Protein AF-A0A8X7QKG6-F1 (afdb_monomer_lite)

Structure (mmCIF, N/CA/C/O backbone):
data_AF-A0A8X7QKG6-F1
#
_entry.id   AF-A0A8X7QKG6-F1
#
loop_
_atom_site.group_PDB
_atom_site.id
_atom_site.type_symbol
_atom_site.label_atom_id
_atom_site.label_alt_id
_atom_site.label_comp_id
_atom_site.label_asym_id
_atom_site.label_entity_id
_atom_site.label_seq_id
_atom_site.pdbx_PDB_ins_code
_atom_site.Cartn_x
_atom_site.Cartn_y
_atom_site.Cartn_z
_atom_site.occupancy
_atom_site.B_iso_or_equiv
_atom_site.auth_seq_id
_atom_site.auth_comp_id
_atom_site.auth_asym_id
_atom_site.auth_atom_id
_atom_site.pdbx_PDB_model_num
ATOM 1 N N . MET A 1 1 ? -12.277 -12.428 12.536 1.00 79.75 1 MET A N 1
ATOM 2 C CA . MET A 1 1 ? -12.328 -12.791 11.101 1.00 79.75 1 MET A CA 1
ATOM 3 C C . MET A 1 1 ? -12.794 -11.642 10.202 1.00 79.75 1 MET A C 1
ATOM 5 O O . MET A 1 1 ? -11.945 -11.094 9.528 1.00 79.75 1 MET A O 1
ATOM 9 N N . ILE A 1 2 ? -14.070 -11.213 10.169 1.00 83.06 2 ILE A N 1
ATOM 10 C CA . ILE A 1 2 ? -14.481 -10.109 9.255 1.00 83.06 2 ILE A CA 1
ATOM 11 C C . ILE A 1 2 ? -13.826 -8.772 9.630 1.00 83.06 2 ILE A C 1
ATOM 13 O O . ILE A 1 2 ? -13.328 -8.077 8.755 1.00 83.06 2 ILE A O 1
ATOM 17 N N . GLU A 1 3 ? -13.804 -8.426 10.916 1.00 82.44 3 GLU A N 1
ATOM 18 C CA . GLU A 1 3 ? -13.184 -7.183 11.405 1.00 82.44 3 GLU A CA 1
ATOM 19 C C . GLU A 1 3 ? -11.696 -7.103 11.066 1.00 82.44 3 GLU A C 1
ATOM 21 O O . GLU A 1 3 ? -11.217 -6.063 10.641 1.00 82.44 3 GLU A O 1
ATOM 26 N N . GLU A 1 4 ? -10.998 -8.228 11.175 1.00 80.56 4 GLU A N 1
ATOM 27 C CA . GLU A 1 4 ? -9.586 -8.376 10.823 1.00 80.56 4 GLU A CA 1
ATOM 28 C C . GLU A 1 4 ? -9.344 -8.253 9.311 1.00 80.56 4 GLU A C 1
ATOM 30 O O . GLU A 1 4 ? -8.388 -7.626 8.878 1.00 80.56 4 GLU A O 1
ATOM 35 N N . ILE A 1 5 ? -10.242 -8.781 8.474 1.00 82.25 5 ILE A N 1
ATOM 36 C CA . ILE A 1 5 ? -10.152 -8.579 7.020 1.00 82.25 5 ILE A CA 1
ATOM 37 C C . ILE A 1 5 ? -10.376 -7.102 6.680 1.00 82.25 5 ILE A C 1
ATOM 39 O O . ILE A 1 5 ? -9.612 -6.513 5.920 1.00 82.25 5 ILE A O 1
ATOM 43 N N . LEU A 1 6 ? -11.417 -6.490 7.249 1.00 82.44 6 LEU A N 1
ATOM 44 C CA . LEU A 1 6 ? -11.767 -5.100 6.969 1.00 82.44 6 LEU A CA 1
ATOM 45 C C . LEU A 1 6 ? -10.752 -4.113 7.551 1.00 82.44 6 LEU A C 1
ATOM 47 O O . LEU A 1 6 ? -10.559 -3.049 6.968 1.00 82.44 6 LEU A O 1
ATOM 51 N N . SER A 1 7 ? -10.058 -4.454 8.639 1.00 78.50 7 SER A N 1
ATOM 52 C CA . SER A 1 7 ? -9.012 -3.593 9.195 1.00 78.50 7 SER A CA 1
ATOM 53 C C . SER A 1 7 ? -7.808 -3.448 8.258 1.00 78.50 7 SER A C 1
ATOM 55 O O . SER A 1 7 ? -7.078 -2.463 8.326 1.00 78.50 7 SER A O 1
ATOM 57 N N . HIS A 1 8 ? -7.619 -4.387 7.331 1.00 74.19 8 HIS A N 1
ATOM 58 C CA . HIS A 1 8 ? -6.544 -4.343 6.347 1.00 74.19 8 HIS A CA 1
ATOM 59 C C . HIS A 1 8 ? -6.874 -3.550 5.078 1.00 74.19 8 HIS A C 1
ATOM 61 O O . HIS A 1 8 ? -5.952 -3.273 4.306 1.00 74.19 8 HIS A O 1
ATOM 67 N N . VAL A 1 9 ? -8.140 -3.179 4.875 1.00 76.19 9 VAL A N 1
ATOM 68 C CA . VAL A 1 9 ? -8.627 -2.493 3.672 1.00 76.19 9 VAL A CA 1
ATOM 69 C C . VAL A 1 9 ? -8.465 -0.971 3.825 1.00 76.19 9 VAL A C 1
ATOM 71 O O . VAL A 1 9 ? -8.767 -0.432 4.894 1.00 76.19 9 VAL A O 1
ATOM 74 N N . PRO A 1 10 ? -8.025 -0.241 2.779 1.00 73.75 10 PRO A N 1
ATOM 75 C CA . PRO A 1 10 ? -7.912 1.215 2.829 1.00 73.75 10 PRO A CA 1
ATOM 76 C C . PRO A 1 10 ? -9.234 1.909 3.208 1.00 73.75 10 PRO A C 1
ATOM 78 O O . PRO A 1 10 ? -10.295 1.506 2.714 1.00 73.75 10 PRO A O 1
ATOM 81 N N . PRO A 1 11 ? -9.199 3.008 3.994 1.00 75.94 11 PRO A N 1
ATOM 82 C CA . PRO A 1 11 ? -10.408 3.714 4.431 1.00 75.94 11 PRO A CA 1
ATOM 83 C C . PRO A 1 11 ? -11.350 4.104 3.284 1.00 75.94 11 PRO A C 1
ATOM 85 O O . PRO A 1 11 ? -12.569 4.025 3.422 1.00 75.94 11 PRO A O 1
ATOM 88 N N . ILE A 1 12 ? -10.798 4.486 2.128 1.00 75.50 12 ILE A N 1
ATOM 89 C CA . ILE A 1 12 ? -11.591 4.930 0.975 1.00 75.50 12 ILE A CA 1
ATOM 90 C C . ILE A 1 12 ? -12.434 3.800 0.368 1.00 75.50 12 ILE A C 1
ATOM 92 O O . ILE A 1 12 ? -13.576 4.020 -0.040 1.00 75.50 12 ILE A O 1
ATOM 96 N N . SER A 1 13 ? -11.907 2.575 0.372 1.00 77.88 13 SER A N 1
ATOM 97 C CA . SER A 1 13 ? -12.623 1.377 -0.066 1.00 77.88 13 SER A CA 1
ATOM 98 C C . SER A 1 13 ? -13.673 0.966 0.967 1.00 77.88 13 SER A C 1
ATOM 100 O O . SER A 1 13 ? -14.798 0.621 0.597 1.00 77.88 13 SER A O 1
ATOM 102 N N . LEU A 1 14 ? -13.357 1.099 2.261 1.00 82.75 14 LEU A N 1
ATOM 103 C CA . LEU A 1 14 ? -14.287 0.807 3.355 1.00 82.75 14 LEU A CA 1
ATOM 104 C C . LEU A 1 14 ? -15.566 1.652 3.292 1.00 82.75 14 LEU A C 1
ATOM 106 O O . LEU A 1 14 ? -16.645 1.146 3.590 1.00 82.75 14 LEU A O 1
ATOM 110 N N . VAL A 1 15 ? -15.504 2.907 2.834 1.00 83.12 15 VAL A N 1
ATOM 111 C CA . VAL A 1 15 ? -16.712 3.738 2.662 1.00 83.12 15 VAL A CA 1
ATOM 112 C C . VAL A 1 15 ? -17.725 3.075 1.722 1.00 83.12 15 VAL A C 1
ATOM 114 O O . VAL A 1 15 ? -18.923 3.079 2.008 1.00 83.12 15 VAL A O 1
ATOM 117 N N . ARG A 1 16 ? -17.261 2.449 0.633 1.00 85.88 16 ARG A N 1
ATOM 118 C CA . ARG A 1 16 ? -18.132 1.774 -0.347 1.00 85.88 16 ARG A CA 1
ATOM 119 C C . ARG A 1 16 ? -18.784 0.522 0.243 1.00 85.88 16 ARG A C 1
ATOM 121 O O . ARG A 1 16 ? -19.937 0.217 -0.061 1.00 85.88 16 ARG A O 1
ATOM 128 N N . PHE A 1 17 ? -18.085 -0.161 1.148 1.00 88.62 17 PHE A N 1
ATOM 129 C CA . PHE A 1 17 ? -18.534 -1.402 1.786 1.00 88.62 17 PHE A CA 1
ATOM 130 C C . PHE A 1 17 ? -19.735 -1.230 2.722 1.00 88.62 17 PHE A C 1
ATOM 132 O O . PHE A 1 17 ? -20.442 -2.202 2.994 1.00 88.62 17 PHE A O 1
ATOM 139 N N . ARG A 1 18 ? -20.054 0.007 3.123 1.00 88.62 18 ARG A N 1
ATOM 140 C CA . ARG A 1 18 ? -21.292 0.336 3.853 1.00 88.62 18 ARG A CA 1
ATOM 141 C C . ARG A 1 18 ?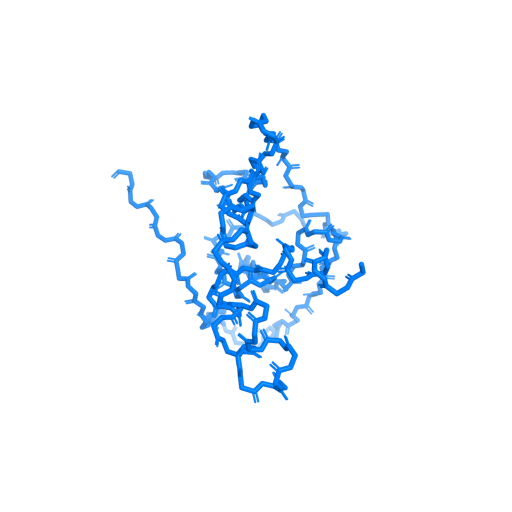 -22.560 -0.075 3.102 1.00 88.62 18 ARG A C 1
ATOM 143 O O . ARG A 1 18 ? -23.584 -0.324 3.728 1.00 88.62 18 ARG A O 1
ATOM 150 N N . THR A 1 19 ? -22.488 -0.176 1.776 1.00 91.50 19 THR A N 1
ATOM 151 C CA . THR A 1 19 ? -23.629 -0.533 0.919 1.00 91.50 19 THR A CA 1
ATOM 152 C C . THR A 1 19 ? -23.785 -2.039 0.685 1.00 91.50 19 THR A C 1
ATOM 154 O O . THR A 1 19 ? -24.822 -2.465 0.191 1.00 91.50 19 THR A O 1
ATOM 157 N N . VAL A 1 20 ? -22.797 -2.861 1.068 1.00 91.12 20 VAL A N 1
ATOM 158 C CA . VAL A 1 20 ? -22.777 -4.303 0.758 1.00 91.12 20 VAL A CA 1
ATOM 159 C C . VAL A 1 20 ? -23.748 -5.089 1.638 1.00 91.12 20 VAL A C 1
ATOM 161 O O . VAL A 1 20 ? -24.528 -5.896 1.139 1.00 91.12 20 VAL A O 1
ATOM 164 N N . CYS A 1 21 ? -23.716 -4.881 2.960 1.00 91.50 21 CYS A N 1
ATOM 165 C CA . CYS A 1 21 ? -24.678 -5.502 3.872 1.00 91.50 21 CYS A CA 1
ATOM 166 C C . CYS A 1 21 ? -24.838 -4.726 5.188 1.00 91.50 21 CYS A C 1
ATOM 168 O O . CYS A 1 21 ? -23.954 -3.977 5.610 1.00 91.50 21 CYS A O 1
ATOM 170 N N . LYS A 1 22 ? -25.956 -4.970 5.892 1.00 92.75 22 LYS A N 1
ATOM 171 C CA . LYS A 1 22 ? -26.273 -4.321 7.180 1.00 92.75 22 LYS A CA 1
ATOM 172 C C . LYS A 1 22 ? -25.184 -4.540 8.231 1.00 92.75 22 LYS A C 1
ATOM 174 O O . LYS A 1 22 ? -24.828 -3.607 8.943 1.00 92.75 22 LYS A O 1
ATOM 179 N N . ARG A 1 23 ? -24.631 -5.758 8.300 1.00 91.00 23 ARG A N 1
ATOM 180 C CA . ARG A 1 23 ? -23.578 -6.113 9.262 1.00 91.00 23 ARG A CA 1
ATOM 181 C C . ARG A 1 23 ? -22.317 -5.272 9.055 1.00 91.00 23 ARG A C 1
ATOM 183 O O . ARG A 1 23 ? -21.756 -4.782 10.026 1.00 91.00 23 ARG A O 1
ATOM 190 N N . TRP A 1 24 ? -21.898 -5.081 7.804 1.00 91.81 24 TRP A N 1
ATOM 191 C CA . TRP A 1 24 ? -20.742 -4.245 7.476 1.00 91.81 24 TRP A CA 1
ATOM 192 C C . TRP A 1 24 ? -21.027 -2.773 7.752 1.00 91.81 24 TRP A C 1
ATOM 194 O O . TRP A 1 24 ? -20.188 -2.100 8.333 1.00 91.81 24 TRP A O 1
ATOM 204 N N . ASN A 1 25 ? -22.225 -2.278 7.429 1.00 91.75 25 ASN A N 1
ATOM 205 C CA . ASN A 1 25 ? -22.588 -0.897 7.738 1.00 91.75 25 ASN A CA 1
ATOM 206 C C . ASN A 1 25 ? -22.531 -0.595 9.246 1.00 91.75 25 ASN A C 1
ATOM 208 O O . ASN A 1 25 ? -22.004 0.439 9.636 1.00 91.75 25 ASN A O 1
ATOM 212 N N . VAL A 1 26 ? -23.036 -1.493 10.100 1.00 93.56 26 VAL A N 1
ATOM 213 C CA . VAL A 1 26 ? -22.956 -1.319 11.563 1.00 93.56 26 VAL A CA 1
ATOM 214 C C . VAL A 1 26 ? -21.499 -1.266 12.021 1.00 93.56 26 VAL A C 1
ATOM 216 O O . VAL A 1 26 ? -21.116 -0.326 12.708 1.00 93.56 26 VAL A O 1
ATOM 219 N N . LEU A 1 27 ? -20.675 -2.216 11.577 1.00 91.00 27 LEU A N 1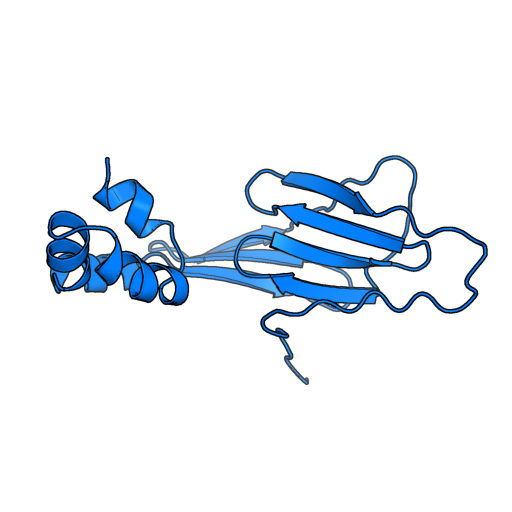
ATOM 220 C CA . LEU A 1 27 ? -19.261 -2.273 11.945 1.00 91.00 27 LEU A CA 1
ATOM 221 C C . LEU A 1 27 ? -18.475 -1.032 11.485 1.00 91.00 27 LEU A C 1
ATOM 223 O O . LEU A 1 27 ? -17.691 -0.473 12.240 1.00 91.00 27 LEU A O 1
ATOM 227 N N . LEU A 1 28 ? -18.716 -0.554 10.264 1.00 88.94 28 LEU A N 1
ATOM 228 C CA . LEU A 1 28 ? -18.036 0.616 9.689 1.00 88.94 28 LEU A CA 1
ATOM 229 C C . LEU A 1 28 ? -18.517 1.963 10.257 1.00 88.94 28 LEU A C 1
ATOM 231 O O . LEU A 1 28 ? -17.986 3.015 9.880 1.00 88.94 28 LEU A O 1
ATOM 235 N N . ASN A 1 29 ? -19.530 1.934 11.124 1.00 88.81 29 ASN A N 1
ATOM 236 C CA . ASN A 1 29 ? -19.986 3.067 11.925 1.00 88.81 29 ASN A CA 1
ATOM 237 C C . ASN A 1 29 ? -19.583 2.930 13.406 1.00 88.81 29 ASN A C 1
ATOM 239 O O . ASN A 1 29 ? -19.814 3.857 14.184 1.00 88.81 29 ASN A O 1
ATOM 243 N N . ASP A 1 30 ? -18.960 1.815 13.800 1.00 90.06 30 ASP A N 1
ATOM 244 C CA . ASP A 1 30 ? -18.451 1.619 15.151 1.00 90.06 30 ASP A CA 1
ATOM 245 C C . ASP A 1 30 ? -17.190 2.470 15.386 1.00 90.06 30 ASP A C 1
ATOM 247 O O . ASP A 1 30 ? -16.201 2.402 14.650 1.00 90.06 30 ASP A O 1
ATOM 251 N N . LYS A 1 31 ? -17.223 3.307 16.429 1.00 86.56 31 LYS A N 1
ATOM 252 C CA . LYS A 1 31 ? -16.122 4.231 16.747 1.00 86.56 31 LYS A CA 1
ATOM 253 C C . LYS A 1 31 ? -14.859 3.501 17.198 1.00 86.56 31 LYS A C 1
ATOM 255 O O . LYS A 1 31 ? -13.762 3.992 16.939 1.00 86.56 31 LYS A O 1
ATOM 260 N N . THR A 1 32 ? -15.005 2.362 17.867 1.00 85.81 32 THR A N 1
ATOM 261 C CA . THR A 1 32 ? -13.888 1.542 18.348 1.00 85.81 32 THR A CA 1
ATOM 262 C C . THR A 1 32 ? -13.166 0.925 17.161 1.00 85.81 32 THR A C 1
ATOM 264 O O . THR A 1 32 ? -11.949 1.052 17.057 1.00 85.81 32 THR A O 1
ATOM 267 N N . PHE A 1 33 ? -13.919 0.364 16.209 1.00 85.00 33 PHE A N 1
ATOM 268 C CA . PHE A 1 33 ? -13.375 -0.161 14.960 1.00 85.00 33 PHE A CA 1
ATOM 269 C C . PHE A 1 33 ? -12.624 0.920 14.173 1.00 85.00 33 PHE A C 1
ATOM 271 O O . PHE A 1 33 ? -11.474 0.718 13.792 1.00 85.00 33 PHE A O 1
ATOM 278 N N . LEU A 1 34 ? -13.229 2.098 13.984 1.00 81.25 34 LEU A N 1
ATOM 279 C CA . LEU A 1 34 ? -12.592 3.203 13.258 1.00 81.25 34 LEU A CA 1
ATOM 280 C C . LEU A 1 34 ? -11.345 3.747 13.967 1.00 81.25 34 LEU A C 1
ATOM 282 O O . LEU A 1 34 ? -10.377 4.114 13.305 1.00 81.25 34 LEU A O 1
ATOM 286 N N . ASN A 1 35 ? -11.350 3.818 15.300 1.00 79.25 35 ASN A N 1
ATOM 287 C CA . ASN A 1 35 ? -10.171 4.237 16.054 1.00 79.25 35 ASN A CA 1
ATOM 288 C C . ASN A 1 35 ? -9.051 3.201 15.960 1.00 79.25 35 ASN A C 1
ATOM 290 O O . ASN A 1 35 ? -7.915 3.594 15.735 1.00 79.25 35 ASN A O 1
ATOM 294 N N . ASN A 1 36 ? -9.367 1.908 16.032 1.00 75.50 36 ASN A N 1
ATOM 295 C CA . ASN A 1 36 ? -8.392 0.836 15.836 1.00 75.50 36 ASN A CA 1
ATOM 296 C C . ASN A 1 36 ? -7.823 0.838 14.410 1.00 75.50 36 ASN A C 1
ATOM 298 O O . ASN A 1 36 ? -6.621 0.685 14.227 1.00 75.50 36 ASN A O 1
ATOM 302 N N . HIS A 1 37 ? -8.658 1.113 13.404 1.00 74.25 37 HIS A N 1
ATOM 303 C CA . HIS A 1 37 ? -8.238 1.226 12.004 1.00 74.25 37 HIS A CA 1
ATOM 304 C C . HIS A 1 37 ? -7.232 2.360 11.763 1.00 74.25 37 HIS A C 1
ATOM 306 O O . HIS A 1 37 ? -6.299 2.199 10.980 1.00 74.25 37 HIS A O 1
ATOM 312 N N . LYS A 1 38 ? -7.348 3.479 12.496 1.00 64.94 38 LYS A N 1
ATOM 313 C CA . LYS A 1 38 ? -6.365 4.580 12.457 1.00 64.94 38 LYS A CA 1
ATOM 314 C C . LYS A 1 38 ? -4.985 4.188 12.990 1.00 64.94 38 LYS A C 1
ATOM 316 O O . LYS A 1 38 ? -4.028 4.915 12.756 1.00 64.94 38 LYS A O 1
ATOM 321 N N . PHE A 1 39 ? -4.849 3.090 13.724 1.00 61.66 39 PHE A N 1
ATOM 322 C CA . PHE A 1 39 ? -3.536 2.652 14.196 1.00 61.66 39 PHE A CA 1
ATOM 323 C C . PHE A 1 39 ? -2.814 1.756 13.195 1.00 61.66 39 PHE A C 1
ATOM 325 O O . PHE A 1 39 ? -1.642 1.482 13.413 1.00 61.66 39 PHE A O 1
ATOM 332 N N . THR A 1 40 ? -3.471 1.351 12.101 1.00 64.75 40 THR A N 1
ATOM 333 C CA . THR A 1 40 ? -2.927 0.419 11.108 1.00 64.75 40 THR A CA 1
ATOM 334 C C . THR A 1 40 ? -2.887 1.069 9.725 1.00 64.75 40 THR A C 1
ATOM 336 O O . THR A 1 40 ? -3.646 0.726 8.818 1.00 64.75 40 THR A O 1
ATOM 339 N N . PHE A 1 41 ? -1.991 2.039 9.538 1.00 70.94 41 PHE A N 1
ATOM 340 C CA . PHE A 1 41 ? -1.804 2.683 8.235 1.00 70.94 41 PHE A CA 1
ATOM 341 C C . PHE A 1 41 ? -0.734 1.970 7.416 1.00 70.94 41 PHE A C 1
ATOM 343 O O . PHE A 1 41 ? 0.364 1.712 7.905 1.00 70.94 41 PHE A O 1
ATOM 350 N N . ARG A 1 42 ? -1.040 1.694 6.146 1.00 78.00 42 ARG A N 1
ATOM 351 C CA . ARG A 1 42 ? -0.086 1.195 5.152 1.00 78.00 42 ARG A CA 1
ATOM 352 C C . ARG A 1 42 ? -0.113 2.083 3.920 1.00 78.00 42 ARG A C 1
ATOM 354 O O . ARG A 1 42 ? -1.189 2.371 3.407 1.00 78.00 42 ARG A O 1
ATOM 361 N N . PHE A 1 43 ? 1.055 2.501 3.452 1.00 78.06 43 PHE A N 1
ATOM 362 C CA . PHE A 1 43 ? 1.195 3.305 2.241 1.00 78.06 43 PHE A CA 1
ATOM 363 C C . PHE A 1 43 ? 2.509 3.000 1.522 1.00 78.06 43 PHE A C 1
ATOM 365 O O . PHE A 1 43 ? 3.408 2.356 2.070 1.00 78.06 43 PHE A O 1
ATOM 372 N N . ILE A 1 44 ? 2.598 3.453 0.274 1.00 81.25 44 ILE A N 1
ATOM 373 C CA . ILE A 1 44 ? 3.781 3.303 -0.568 1.00 81.25 44 ILE A CA 1
ATOM 374 C C . ILE A 1 44 ? 4.510 4.642 -0.634 1.00 81.25 44 ILE A C 1
ATOM 376 O O . ILE A 1 44 ? 3.896 5.679 -0.875 1.00 81.25 44 ILE A O 1
ATOM 380 N N . LEU A 1 45 ? 5.822 4.612 -0.418 1.00 82.50 45 LEU A N 1
ATOM 381 C CA . LEU A 1 45 ? 6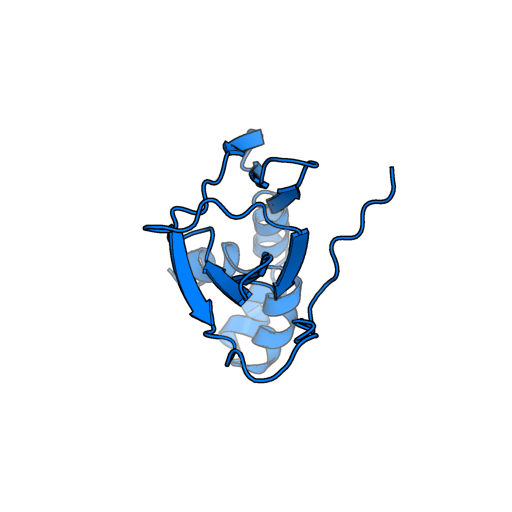.711 5.756 -0.561 1.00 82.50 45 LEU A CA 1
ATOM 382 C C . LEU A 1 45 ? 7.721 5.472 -1.668 1.00 82.50 45 LEU A C 1
ATOM 384 O O . LEU A 1 45 ? 8.371 4.430 -1.681 1.00 82.50 45 LEU A O 1
ATOM 388 N N . THR A 1 46 ? 7.865 6.408 -2.595 1.00 77.19 46 THR A N 1
ATOM 389 C CA . THR A 1 46 ? 8.766 6.282 -3.742 1.00 77.19 46 THR A CA 1
ATOM 390 C C . THR A 1 46 ? 9.851 7.338 -3.697 1.00 77.19 46 THR A C 1
ATOM 392 O O . THR A 1 46 ? 9.573 8.513 -3.469 1.00 77.19 46 THR A O 1
ATOM 395 N N . THR A 1 47 ? 11.083 6.938 -3.981 1.00 78.00 47 THR A N 1
ATOM 396 C CA . THR A 1 47 ? 12.190 7.846 -4.290 1.00 78.00 47 THR A CA 1
ATOM 397 C C . THR A 1 47 ? 12.500 7.779 -5.786 1.00 78.00 47 THR A C 1
ATOM 399 O O . THR A 1 47 ? 11.845 7.056 -6.534 1.00 78.00 47 THR A O 1
ATOM 402 N N . LYS A 1 48 ? 13.533 8.501 -6.241 1.00 72.88 48 LYS A N 1
ATOM 403 C CA . LYS A 1 48 ? 13.980 8.447 -7.645 1.00 72.88 48 LYS A CA 1
ATOM 404 C C . LYS A 1 48 ? 14.368 7.038 -8.116 1.00 72.88 48 LYS A C 1
ATOM 406 O O . LYS A 1 48 ? 14.379 6.797 -9.316 1.00 72.88 48 LYS A O 1
ATOM 411 N N . SER A 1 49 ? 14.729 6.137 -7.201 1.00 73.38 49 SER A N 1
ATOM 412 C CA . SER A 1 49 ? 15.275 4.817 -7.544 1.00 73.38 49 SER A CA 1
ATOM 413 C C . SER A 1 49 ? 14.663 3.649 -6.777 1.00 73.38 49 SER A C 1
ATOM 415 O O . SER A 1 49 ? 14.889 2.506 -7.165 1.00 73.38 49 SER A O 1
ATOM 417 N N . LYS A 1 50 ? 13.918 3.899 -5.695 1.00 79.75 50 LYS A N 1
ATOM 418 C CA . LYS A 1 50 ? 13.443 2.849 -4.789 1.00 79.75 50 LYS A CA 1
ATOM 419 C C . LYS A 1 50 ? 11.986 3.041 -4.409 1.00 79.75 50 LYS A C 1
ATOM 421 O O . LYS A 1 50 ? 11.487 4.162 -4.333 1.00 79.75 50 LYS A O 1
ATOM 426 N N . ILE A 1 51 ? 11.325 1.924 -4.134 1.00 82.69 51 ILE A N 1
ATOM 427 C CA . ILE A 1 51 ? 9.947 1.876 -3.657 1.00 82.69 51 ILE A CA 1
ATOM 428 C C . ILE A 1 51 ? 9.965 1.241 -2.272 1.00 82.69 51 ILE A C 1
ATOM 430 O O . ILE A 1 51 ? 10.652 0.250 -2.045 1.00 82.69 51 ILE A O 1
ATOM 434 N N . TYR A 1 52 ? 9.208 1.810 -1.346 1.00 84.69 52 TYR A N 1
ATOM 435 C CA . TYR A 1 52 ? 9.108 1.351 0.027 1.00 84.69 52 TYR A CA 1
ATOM 436 C C . TYR A 1 52 ? 7.645 1.156 0.407 1.00 84.69 52 TYR A C 1
ATOM 438 O O . TYR A 1 52 ? 6.809 2.008 0.120 1.00 84.69 52 TYR A O 1
ATOM 446 N N . SER A 1 53 ? 7.337 0.065 1.103 1.00 84.88 53 SER A N 1
ATOM 447 C CA . SER A 1 53 ? 6.111 -0.024 1.893 1.00 84.88 53 SER A CA 1
ATOM 448 C C . SER A 1 53 ? 6.386 0.513 3.287 1.00 84.88 53 SER A C 1
ATOM 450 O O . SER A 1 53 ? 7.335 0.069 3.942 1.00 84.88 53 SER A O 1
ATOM 452 N N . VAL A 1 54 ? 5.528 1.406 3.758 1.00 84.69 54 VAL A N 1
ATOM 453 C CA . VAL A 1 54 ? 5.532 1.888 5.136 1.00 84.69 54 VAL A CA 1
ATOM 454 C C . VAL A 1 54 ? 4.277 1.369 5.817 1.00 84.69 54 VAL A C 1
ATOM 456 O O . VAL A 1 54 ? 3.176 1.538 5.294 1.00 84.69 54 VAL A O 1
ATOM 459 N N . SER A 1 55 ? 4.439 0.730 6.972 1.00 82.19 55 SER A N 1
ATOM 460 C CA . SER A 1 55 ? 3.339 0.331 7.844 1.00 82.19 55 SER A CA 1
ATOM 461 C C . SER A 1 55 ? 3.518 0.930 9.231 1.00 82.19 55 SER A C 1
ATOM 463 O O . SER A 1 55 ? 4.622 0.912 9.773 1.00 82.19 55 SER A O 1
ATOM 465 N N . ILE A 1 56 ? 2.437 1.427 9.813 1.00 79.19 56 ILE A N 1
ATOM 466 C CA . ILE A 1 56 ? 2.388 1.945 11.177 1.00 79.19 56 ILE A CA 1
ATOM 467 C C . ILE A 1 56 ? 1.497 0.993 11.959 1.00 79.19 56 ILE A C 1
ATOM 469 O O . ILE A 1 56 ? 0.332 0.878 11.597 1.00 79.19 56 ILE A O 1
ATOM 473 N N . ASP A 1 57 ? 2.062 0.292 12.945 1.00 70.81 57 ASP A N 1
ATOM 474 C CA . ASP A 1 57 ? 1.331 -0.536 13.918 1.00 70.81 57 ASP A CA 1
ATOM 475 C C . ASP A 1 57 ? 2.259 -0.976 15.070 1.00 70.81 57 ASP A C 1
ATOM 477 O O . ASP A 1 57 ? 3.224 -1.717 14.853 1.00 70.81 57 ASP A O 1
ATOM 481 N N . PRO A 1 58 ? 2.043 -0.534 16.321 1.00 74.44 58 PRO A N 1
ATOM 482 C CA . PRO A 1 58 ? 2.270 0.834 16.824 1.00 74.44 58 PRO A CA 1
ATOM 483 C C . PRO A 1 58 ? 3.672 1.414 16.530 1.00 74.44 58 PRO A C 1
ATOM 485 O O . PRO A 1 58 ? 3.955 2.568 16.851 1.00 74.44 58 PRO A O 1
ATOM 488 N N . LYS A 1 59 ? 4.576 0.624 15.942 1.00 81.62 59 LYS A N 1
ATOM 489 C CA . LYS A 1 59 ? 5.883 1.068 15.450 1.00 81.62 59 LYS A CA 1
ATOM 490 C C . LYS A 1 59 ? 5.814 1.335 13.951 1.00 81.62 59 LYS A C 1
ATOM 492 O O . LYS A 1 59 ? 5.033 0.718 13.229 1.00 81.62 59 LYS A O 1
ATOM 497 N N . ILE A 1 60 ? 6.671 2.237 13.485 1.00 86.75 60 ILE A N 1
ATOM 498 C CA . ILE A 1 60 ? 6.867 2.470 12.055 1.00 86.75 60 ILE A CA 1
ATOM 499 C C . ILE A 1 60 ? 7.797 1.381 11.528 1.00 86.75 60 ILE A C 1
ATOM 501 O O . ILE A 1 60 ? 8.916 1.214 12.012 1.00 86.75 60 ILE A O 1
ATOM 505 N N . LEU A 1 61 ? 7.334 0.652 10.522 1.00 88.56 61 LEU A N 1
ATOM 506 C CA . LEU A 1 61 ? 8.110 -0.339 9.799 1.00 88.56 61 LEU A CA 1
ATOM 507 C C . LEU A 1 61 ? 8.200 0.085 8.338 1.00 88.56 61 LEU A C 1
ATOM 509 O O . LEU A 1 61 ? 7.188 0.257 7.662 1.00 88.56 61 LEU A O 1
ATOM 513 N N . VAL A 1 62 ? 9.430 0.230 7.855 1.00 88.81 62 VAL A N 1
ATOM 514 C CA . VAL A 1 62 ? 9.730 0.560 6.462 1.00 88.81 62 VAL A CA 1
ATOM 515 C C . VAL A 1 62 ? 10.395 -0.651 5.830 1.00 88.81 62 VAL A C 1
ATOM 517 O O . VAL A 1 62 ? 11.370 -1.176 6.366 1.00 88.81 62 VAL A O 1
ATOM 520 N N . ARG A 1 63 ?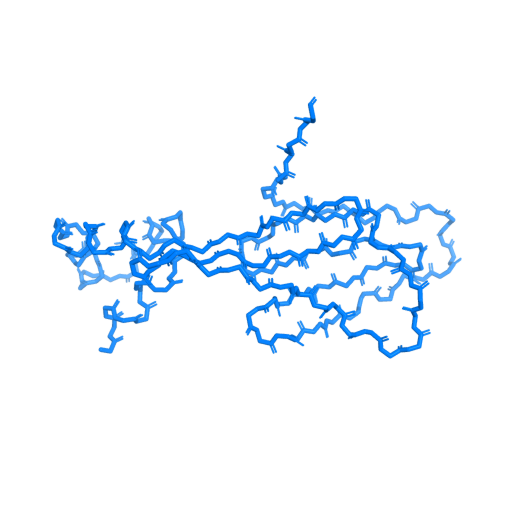 9.866 -1.111 4.698 1.00 87.31 63 ARG A N 1
ATOM 521 C CA . ARG A 1 63 ? 10.457 -2.203 3.917 1.00 87.31 63 ARG A CA 1
ATOM 522 C C . ARG A 1 63 ? 10.672 -1.740 2.491 1.00 87.31 63 ARG A C 1
ATOM 524 O O . ARG A 1 63 ? 9.748 -1.218 1.875 1.00 87.31 63 ARG A O 1
ATOM 531 N N . GLU A 1 64 ? 11.880 -1.937 1.981 1.00 87.62 64 GLU A N 1
ATOM 532 C CA . GLU A 1 64 ? 12.158 -1.763 0.557 1.00 87.62 64 GLU A CA 1
ATOM 533 C C . GLU A 1 64 ? 11.426 -2.854 -0.227 1.00 87.62 64 GLU A C 1
ATOM 535 O O . GLU A 1 64 ? 11.452 -4.031 0.142 1.00 87.62 64 GLU A O 1
ATOM 540 N N . LEU A 1 65 ? 10.732 -2.445 -1.282 1.00 84.06 65 LEU A N 1
ATOM 541 C CA . LEU A 1 65 ? 10.017 -3.330 -2.178 1.00 84.06 65 LEU A CA 1
ATOM 542 C C . LEU A 1 65 ? 10.799 -3.450 -3.480 1.00 84.06 65 LEU A C 1
ATOM 544 O O . LEU A 1 65 ? 11.035 -2.463 -4.177 1.00 84.06 65 LEU A O 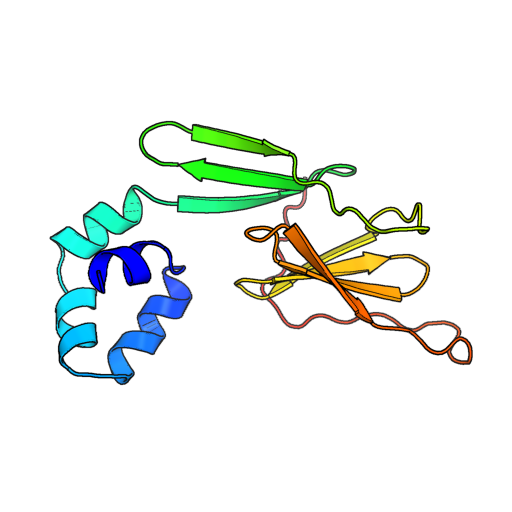1
ATOM 548 N N . THR A 1 66 ? 11.152 -4.680 -3.828 1.00 79.88 66 THR A N 1
ATOM 549 C CA . THR A 1 66 ? 11.776 -5.014 -5.103 1.00 79.88 66 THR A CA 1
ATOM 550 C C . THR A 1 66 ? 10.722 -5.539 -6.063 1.00 79.88 66 THR A C 1
ATOM 552 O O . THR A 1 66 ? 10.017 -6.510 -5.784 1.00 79.88 66 THR A O 1
ATOM 555 N N . LEU A 1 67 ? 10.610 -4.886 -7.216 1.00 75.88 67 LEU A N 1
ATOM 556 C CA . LEU A 1 67 ? 9.873 -5.437 -8.339 1.00 75.88 67 LEU A CA 1
ATOM 557 C C . LEU A 1 67 ? 10.796 -6.436 -9.044 1.00 75.88 67 LEU A C 1
ATOM 559 O O . LEU A 1 67 ? 11.584 -6.066 -9.910 1.00 75.88 67 LEU A O 1
ATOM 563 N N . GLU A 1 68 ? 10.739 -7.697 -8.627 1.00 67.88 68 GLU A N 1
ATOM 564 C CA . GLU A 1 68 ? 11.486 -8.770 -9.280 1.00 67.88 68 GLU A CA 1
ATOM 565 C C . GLU A 1 68 ? 10.870 -9.042 -10.652 1.00 67.88 68 GLU A C 1
ATOM 567 O O . GLU A 1 68 ? 9.783 -9.612 -10.773 1.00 67.88 68 GLU A O 1
ATOM 572 N N . VAL A 1 69 ? 11.556 -8.586 -11.699 1.00 62.06 69 VAL A N 1
ATOM 573 C CA . VAL A 1 69 ? 11.206 -8.916 -13.075 1.00 62.06 69 VAL A CA 1
ATOM 574 C C . VAL A 1 69 ? 12.302 -9.785 -13.678 1.00 62.06 69 VAL A C 1
ATOM 576 O O . VAL A 1 69 ? 13.427 -9.316 -13.848 1.00 62.06 69 VAL A O 1
ATOM 579 N N . PRO A 1 70 ? 11.979 -11.022 -14.087 1.00 54.38 70 PRO A N 1
ATOM 580 C CA . PRO A 1 70 ? 12.891 -11.830 -14.879 1.00 54.38 70 PRO A CA 1
ATOM 581 C C . PRO A 1 70 ? 13.203 -11.149 -16.222 1.00 54.38 70 PRO A C 1
ATOM 583 O O . PRO A 1 70 ? 12.302 -10.898 -17.022 1.00 54.38 70 PRO A O 1
ATOM 586 N N . GLY A 1 71 ? 14.484 -10.877 -16.484 1.00 52.88 71 GLY A N 1
ATOM 587 C CA . GLY A 1 71 ? 14.991 -10.519 -17.816 1.00 52.88 71 GLY A CA 1
ATOM 588 C C . GLY A 1 71 ? 14.815 -9.064 -18.263 1.00 52.88 71 GLY A C 1
ATOM 589 O O . GLY A 1 71 ? 15.064 -8.772 -19.433 1.00 52.88 71 GLY A O 1
ATOM 590 N N . ILE A 1 72 ? 14.397 -8.147 -17.382 1.00 55.16 72 ILE A N 1
ATOM 591 C CA . ILE A 1 72 ? 14.237 -6.729 -17.732 1.00 55.16 72 ILE A CA 1
ATOM 592 C C . ILE A 1 72 ? 14.867 -5.843 -16.647 1.00 55.16 72 ILE A C 1
ATOM 594 O O . ILE A 1 72 ? 14.253 -5.551 -15.625 1.00 55.16 72 ILE A O 1
ATOM 598 N N . GLU A 1 73 ? 16.084 -5.362 -16.911 1.00 55.12 73 GLU A N 1
ATOM 599 C CA . GLU A 1 73 ? 16.708 -4.238 -16.199 1.00 55.12 73 GLU A CA 1
ATOM 600 C C . GLU A 1 73 ? 16.077 -2.917 -16.665 1.00 55.12 73 GLU A C 1
ATOM 602 O O . GLU A 1 73 ? 16.695 -2.124 -17.371 1.00 55.12 73 GLU A O 1
ATOM 607 N N . SER A 1 74 ? 14.801 -2.685 -16.364 1.00 60.94 74 SER A N 1
ATOM 608 C CA . SER A 1 74 ? 14.171 -1.402 -16.689 1.00 60.94 74 SER A CA 1
ATOM 609 C C . SER A 1 74 ? 13.818 -0.644 -15.428 1.00 60.94 74 SER A C 1
ATOM 611 O O . SER A 1 74 ? 13.038 -1.115 -14.598 1.00 60.94 74 SER A O 1
ATOM 613 N N . HIS A 1 75 ? 14.365 0.563 -15.322 1.00 70.00 75 HIS A N 1
ATOM 614 C CA . HIS A 1 75 ? 13.987 1.520 -14.298 1.00 70.00 75 HIS A CA 1
ATOM 615 C C . HIS A 1 75 ? 12.506 1.893 -14.441 1.00 70.00 75 HIS A C 1
ATOM 617 O O . HIS A 1 75 ? 11.997 2.106 -15.545 1.00 70.00 75 HIS A O 1
ATOM 623 N N . ILE A 1 76 ? 11.808 1.975 -13.309 1.00 76.50 76 ILE A N 1
ATOM 624 C CA . ILE A 1 76 ? 10.426 2.453 -13.256 1.00 76.50 76 ILE A CA 1
ATOM 625 C C . ILE A 1 76 ? 10.447 3.954 -13.564 1.00 76.50 76 ILE A C 1
ATOM 627 O O . ILE A 1 76 ? 11.035 4.731 -12.816 1.00 76.50 76 ILE A O 1
ATOM 631 N N . LYS A 1 77 ? 9.819 4.357 -14.672 1.00 76.50 77 LYS A N 1
ATOM 632 C CA . LYS A 1 77 ? 9.703 5.763 -15.091 1.00 76.50 77 LYS A CA 1
ATOM 633 C C . LYS A 1 77 ? 8.483 6.445 -14.492 1.00 76.50 77 LYS A C 1
ATOM 635 O O . LYS A 1 77 ? 8.533 7.619 -14.141 1.00 76.50 77 LYS A O 1
ATOM 640 N N . HIS A 1 78 ? 7.389 5.698 -14.384 1.00 75.81 78 HIS A N 1
ATOM 641 C CA . HIS A 1 78 ? 6.121 6.192 -13.867 1.00 75.81 78 HIS A CA 1
ATOM 642 C C . HIS A 1 78 ? 5.514 5.152 -12.932 1.00 75.81 78 HIS A C 1
ATOM 644 O O . HIS A 1 78 ? 5.531 3.960 -13.239 1.00 75.81 78 HIS A O 1
ATOM 650 N N . LEU A 1 79 ? 4.969 5.603 -11.806 1.00 78.94 79 LEU A N 1
ATOM 651 C CA . LEU A 1 79 ? 4.227 4.765 -10.875 1.00 78.94 79 LEU A CA 1
ATOM 652 C C . LEU A 1 79 ? 2.859 5.398 -10.639 1.00 78.94 79 LEU A C 1
ATOM 654 O O . LEU A 1 79 ? 2.777 6.574 -10.292 1.00 78.94 79 LEU A O 1
ATOM 658 N N . VAL A 1 80 ? 1.797 4.623 -10.827 1.00 80.06 80 VAL A N 1
ATOM 659 C CA . VAL A 1 80 ? 0.425 5.063 -10.554 1.00 80.06 80 VAL A CA 1
ATOM 660 C C . VAL A 1 80 ? -0.189 4.147 -9.506 1.00 80.06 80 VAL A C 1
ATOM 662 O O . VAL A 1 80 ? -0.163 2.924 -9.662 1.00 80.06 80 VAL A O 1
ATOM 665 N N . ASP A 1 81 ? -0.754 4.735 -8.452 1.00 77.31 81 ASP A N 1
ATOM 666 C CA . ASP A 1 81 ? -1.475 3.995 -7.420 1.00 77.31 81 ASP A CA 1
ATOM 667 C C . ASP A 1 81 ? -2.909 3.706 -7.880 1.00 77.31 81 ASP A C 1
ATOM 669 O O . ASP A 1 81 ? -3.730 4.603 -8.078 1.00 77.31 81 ASP A O 1
ATOM 673 N N . CYS A 1 82 ? -3.205 2.420 -8.053 1.00 75.62 82 CYS A N 1
ATOM 674 C CA . CYS A 1 82 ? -4.512 1.885 -8.415 1.00 75.62 82 CYS A CA 1
ATOM 675 C C . CYS A 1 82 ? -5.190 1.216 -7.198 1.00 75.62 82 CYS A C 1
ATOM 677 O O . CYS A 1 82 ? -5.770 0.133 -7.313 1.00 75.62 82 CYS A O 1
ATOM 679 N N . ASN A 1 83 ? -5.138 1.869 -6.032 1.00 72.50 83 ASN A N 1
ATOM 680 C CA . ASN A 1 83 ? -5.591 1.406 -4.714 1.00 72.50 83 ASN A CA 1
ATOM 681 C C . ASN A 1 83 ? -4.741 0.263 -4.140 1.00 72.50 83 ASN A C 1
ATOM 683 O O . ASN A 1 83 ? -3.935 0.458 -3.239 1.00 72.50 83 ASN A O 1
ATOM 687 N N . GLU A 1 84 ? -4.968 -0.960 -4.614 1.00 75.31 84 GLU A N 1
ATOM 688 C CA . GLU A 1 84 ? -4.316 -2.169 -4.080 1.00 75.31 84 GLU A CA 1
ATOM 689 C C . GLU A 1 84 ? -3.214 -2.694 -5.004 1.00 75.31 84 GLU A C 1
ATOM 691 O O . GLU A 1 84 ? -2.440 -3.580 -4.633 1.00 75.31 84 GLU A O 1
ATOM 696 N N . PHE A 1 85 ? -3.132 -2.118 -6.201 1.00 83.44 85 PHE A N 1
ATOM 697 C CA . PHE A 1 85 ? -2.139 -2.428 -7.212 1.00 83.44 85 PHE A CA 1
ATOM 698 C C . PHE A 1 85 ? -1.396 -1.161 -7.612 1.00 83.44 85 PHE A C 1
ATOM 700 O O . PHE A 1 85 ? -1.948 -0.064 -7.609 1.00 83.44 85 PHE A O 1
ATOM 707 N N . LEU A 1 86 ? -0.149 -1.333 -8.017 1.00 84.38 86 LEU A N 1
ATOM 708 C CA . LEU A 1 86 ? 0.688 -0.302 -8.594 1.00 84.38 86 LEU A CA 1
ATOM 709 C C . LEU A 1 86 ? 0.837 -0.576 -10.086 1.00 84.38 86 LEU A C 1
ATOM 711 O O . LEU A 1 86 ? 1.170 -1.690 -10.487 1.00 84.38 86 LEU A O 1
ATOM 715 N N . LEU A 1 87 ? 0.602 0.434 -10.913 1.00 85.75 87 LEU A N 1
ATOM 716 C CA . LEU A 1 87 ? 0.939 0.374 -12.327 1.00 85.75 87 LEU A CA 1
ATOM 717 C C . LEU A 1 87 ? 2.331 0.980 -12.517 1.00 85.75 87 LEU A C 1
ATOM 719 O O . LEU A 1 87 ? 2.527 2.180 -12.330 1.00 85.75 87 LEU A O 1
ATOM 723 N N . CYS A 1 88 ? 3.288 0.133 -12.881 1.00 83.06 88 CYS A N 1
ATOM 724 C CA . CYS A 1 88 ? 4.682 0.491 -13.103 1.00 83.06 88 CYS A CA 1
ATOM 725 C C . CYS A 1 88 ? 4.930 0.663 -14.606 1.00 83.06 88 CYS A C 1
ATOM 727 O O . CYS A 1 88 ? 4.958 -0.325 -15.339 1.00 83.06 88 CYS A O 1
ATOM 729 N N . GLY A 1 89 ? 5.115 1.899 -15.066 1.00 80.38 89 GLY A N 1
ATOM 730 C CA . GLY A 1 89 ? 5.510 2.226 -16.436 1.00 80.38 89 GLY A CA 1
ATOM 731 C C . GLY A 1 89 ? 7.028 2.195 -16.615 1.00 80.38 89 GLY A C 1
ATOM 732 O O . GLY A 1 89 ? 7.770 2.753 -15.804 1.00 80.38 89 GLY A O 1
ATOM 733 N N . MET A 1 90 ? 7.490 1.550 -17.682 1.00 77.44 90 MET A N 1
ATOM 734 C CA . MET A 1 90 ? 8.897 1.307 -18.008 1.00 77.44 90 MET A CA 1
ATOM 735 C C . MET A 1 90 ? 9.144 1.551 -19.503 1.00 77.44 90 MET A C 1
ATOM 737 O O . MET A 1 90 ? 8.208 1.715 -20.280 1.00 77.44 90 MET A O 1
ATOM 741 N N . ASP A 1 91 ? 10.407 1.527 -19.931 1.00 73.25 91 ASP A N 1
ATOM 742 C CA . ASP A 1 91 ? 10.782 1.758 -21.337 1.00 73.25 91 ASP A CA 1
ATOM 743 C C . ASP A 1 91 ? 10.128 0.800 -22.332 1.00 73.25 91 ASP A C 1
ATOM 745 O O . ASP A 1 91 ? 9.764 1.188 -23.438 1.00 73.25 91 ASP A O 1
ATOM 749 N N . LYS A 1 92 ? 9.997 -0.469 -21.942 1.00 72.75 92 LYS A N 1
ATOM 750 C CA . LYS A 1 92 ? 9.548 -1.552 -22.826 1.00 72.75 92 LYS A CA 1
ATOM 751 C C . LYS A 1 92 ? 8.095 -1.970 -22.579 1.00 72.75 92 LYS A C 1
ATOM 753 O O . LYS A 1 92 ? 7.655 -2.985 -23.113 1.00 72.75 92 LYS A O 1
ATOM 758 N N . GLY A 1 93 ? 7.356 -1.225 -21.755 1.00 79.19 93 GLY A N 1
ATOM 759 C CA . GLY A 1 93 ? 5.958 -1.509 -21.445 1.00 79.19 93 GLY A CA 1
ATOM 760 C C . GLY A 1 93 ? 5.583 -1.162 -20.012 1.00 79.19 93 GLY A C 1
ATOM 761 O O . GLY A 1 93 ? 6.118 -0.224 -19.427 1.00 79.19 93 GLY A O 1
ATOM 762 N N . ALA A 1 94 ? 4.653 -1.921 -19.440 1.00 83.25 94 ALA A N 1
ATOM 763 C CA . ALA A 1 94 ? 4.258 -1.741 -18.051 1.00 83.25 94 ALA A CA 1
ATOM 764 C C . ALA A 1 94 ? 3.979 -3.059 -17.341 1.00 83.25 94 ALA A C 1
ATOM 766 O O . ALA A 1 94 ? 3.674 -4.076 -17.964 1.00 83.25 94 ALA A O 1
ATOM 767 N N . ALA A 1 95 ? 4.027 -3.005 -16.016 1.00 84.38 95 ALA A N 1
ATOM 768 C CA . ALA A 1 95 ? 3.620 -4.089 -15.145 1.00 84.38 95 ALA A CA 1
ATOM 769 C C . ALA A 1 95 ? 2.546 -3.605 -14.171 1.00 84.38 95 ALA A C 1
ATOM 771 O O . ALA A 1 95 ? 2.661 -2.532 -13.583 1.00 84.38 95 ALA A O 1
ATOM 772 N N . VAL A 1 96 ? 1.516 -4.423 -13.976 1.00 87.00 96 VAL A N 1
ATOM 773 C CA . VAL A 1 96 ? 0.615 -4.298 -12.829 1.00 87.00 96 VAL A CA 1
ATOM 774 C C . VAL A 1 96 ? 1.238 -5.091 -11.695 1.00 87.00 96 VAL A C 1
ATOM 776 O O . VAL A 1 96 ? 1.524 -6.277 -11.850 1.00 87.00 96 VAL A O 1
ATOM 779 N N . TRP A 1 97 ? 1.464 -4.444 -10.564 1.00 85.81 97 TRP A N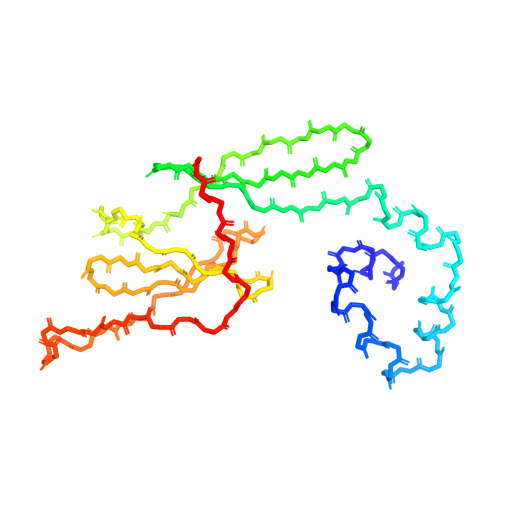 1
ATOM 780 C CA . TRP A 1 97 ? 2.163 -5.014 -9.428 1.00 85.81 97 TRP A CA 1
ATOM 781 C C . TRP A 1 97 ? 1.296 -4.977 -8.178 1.00 85.81 97 TRP A C 1
ATOM 783 O O . TRP A 1 97 ? 0.776 -3.933 -7.801 1.00 85.81 97 TRP A O 1
ATOM 793 N N . ASN A 1 98 ? 1.165 -6.119 -7.514 1.00 85.75 98 ASN A N 1
ATOM 794 C CA . ASN A 1 98 ? 0.684 -6.198 -6.148 1.00 85.75 98 ASN A CA 1
ATOM 795 C C . ASN A 1 98 ? 1.896 -6.225 -5.194 1.00 85.75 98 ASN A C 1
ATOM 797 O O . ASN A 1 98 ? 2.554 -7.268 -5.074 1.00 85.75 98 ASN A O 1
ATOM 801 N N . PRO A 1 99 ? 2.203 -5.110 -4.506 1.00 78.62 99 PRO A N 1
ATOM 802 C CA . PRO A 1 99 ? 3.362 -5.028 -3.619 1.00 78.62 99 PRO A CA 1
ATOM 803 C C . PRO A 1 99 ? 3.225 -5.902 -2.364 1.00 78.62 99 PRO A C 1
ATOM 805 O O . PRO A 1 99 ? 4.233 -6.290 -1.778 1.00 78.62 99 PRO A O 1
ATOM 808 N N . TRP A 1 100 ? 2.000 -6.256 -1.964 1.00 77.56 100 TRP A N 1
ATOM 809 C CA . TRP A 1 100 ? 1.726 -7.027 -0.748 1.00 77.56 100 TRP A CA 1
ATOM 810 C C . TRP A 1 100 ? 1.999 -8.518 -0.925 1.00 77.56 100 TRP A C 1
ATOM 812 O O . TRP A 1 100 ? 2.512 -9.164 -0.014 1.00 77.56 100 TRP A O 1
ATOM 822 N N . PHE A 1 101 ? 1.709 -9.049 -2.114 1.00 79.31 101 PHE A N 1
ATOM 823 C CA . PHE A 1 101 ? 1.972 -10.449 -2.461 1.00 79.31 101 PHE A CA 1
ATOM 824 C C . PHE A 1 101 ? 3.252 -10.644 -3.278 1.00 79.31 101 PHE A C 1
ATOM 826 O O . PHE A 1 101 ? 3.564 -11.771 -3.651 1.00 79.31 101 PHE A O 1
ATOM 833 N N . LYS A 1 102 ? 3.992 -9.563 -3.572 1.00 78.88 102 LYS A N 1
ATOM 834 C CA . LYS A 1 102 ? 5.153 -9.570 -4.481 1.00 78.88 102 LYS A CA 1
ATOM 835 C C . LYS A 1 102 ? 4.831 -10.178 -5.855 1.00 78.88 102 LYS A C 1
ATOM 837 O O . LYS A 1 102 ? 5.681 -10.789 -6.491 1.00 78.88 102 LYS A O 1
ATOM 842 N N . GLN A 1 103 ? 3.596 -10.011 -6.319 1.00 83.81 103 GLN A N 1
ATOM 843 C CA . GLN A 1 103 ? 3.127 -10.571 -7.584 1.00 83.81 103 GLN A CA 1
ATOM 844 C C . GLN A 1 103 ? 3.039 -9.477 -8.634 1.00 83.81 103 GLN A C 1
ATOM 846 O O . GLN A 1 103 ? 2.392 -8.457 -8.409 1.00 83.81 103 GLN A O 1
ATOM 851 N N . SER A 1 104 ? 3.650 -9.691 -9.793 1.00 86.19 104 SER A N 1
ATOM 852 C CA . SER A 1 104 ? 3.588 -8.760 -10.917 1.00 86.19 104 SER A CA 1
ATOM 853 C C . SER A 1 104 ? 3.074 -9.454 -12.176 1.00 86.19 104 SER A C 1
ATOM 855 O O . SER A 1 104 ? 3.299 -10.644 -12.401 1.00 86.19 104 SER A O 1
ATOM 857 N N . ARG A 1 105 ? 2.351 -8.702 -13.007 1.00 85.94 105 ARG A N 1
ATOM 858 C CA . ARG A 1 105 ? 1.889 -9.140 -14.322 1.00 85.94 105 ARG A CA 1
ATOM 859 C C . ARG A 1 105 ? 2.283 -8.112 -15.367 1.00 85.94 105 ARG A C 1
ATOM 861 O O . ARG A 1 105 ? 1.896 -6.950 -15.282 1.00 85.94 105 ARG A O 1
ATOM 868 N N . TRP A 1 106 ? 3.003 -8.571 -16.381 1.00 83.44 106 TRP A N 1
ATOM 869 C CA . TRP A 1 106 ? 3.418 -7.743 -17.504 1.00 83.44 106 TRP A CA 1
ATOM 870 C C . TRP A 1 106 ? 2.284 -7.490 -18.491 1.00 83.44 106 TRP A C 1
ATOM 872 O O . TRP A 1 106 ? 1.556 -8.404 -18.885 1.00 83.44 106 TRP A O 1
ATOM 882 N N . ILE A 1 107 ? 2.189 -6.240 -18.925 1.00 80.44 107 ILE A N 1
ATOM 883 C CA . ILE A 1 107 ? 1.370 -5.805 -20.045 1.00 80.44 107 ILE A CA 1
ATOM 884 C C . ILE A 1 107 ? 2.317 -5.673 -21.237 1.00 80.44 107 ILE A C 1
ATOM 886 O O . ILE A 1 107 ? 3.146 -4.763 -21.296 1.00 80.44 107 ILE A O 1
ATOM 890 N N . LYS A 1 108 ? 2.221 -6.620 -22.176 1.00 69.88 108 LYS A N 1
ATOM 891 C CA . LYS A 1 108 ? 2.986 -6.565 -23.425 1.00 69.88 108 LYS A CA 1
ATOM 892 C C . LYS A 1 108 ? 2.479 -5.398 -24.264 1.00 69.88 108 LYS A C 1
ATOM 894 O O . LYS A 1 108 ? 1.305 -5.358 -24.622 1.00 69.88 108 LYS A O 1
ATOM 899 N N . VAL A 1 109 ? 3.378 -4.484 -24.593 1.00 66.25 109 VAL A N 1
ATOM 900 C CA . VAL A 1 109 ? 3.135 -3.455 -25.598 1.00 66.25 109 VAL A CA 1
ATOM 901 C C . VAL A 1 109 ? 3.563 -4.015 -26.951 1.00 66.25 109 VAL A C 1
ATOM 903 O O . VAL A 1 109 ? 4.679 -4.513 -27.097 1.00 66.25 109 VAL A O 1
ATOM 906 N N . ASN A 1 110 ? 2.682 -3.942 -27.946 1.00 59.97 110 ASN A N 1
ATOM 907 C CA . ASN A 1 110 ? 3.026 -4.332 -29.309 1.00 59.97 110 ASN A CA 1
ATOM 908 C C . ASN A 1 110 ? 3.961 -3.283 -29.927 1.00 59.97 110 ASN A C 1
ATOM 910 O O . ASN A 1 110 ? 3.628 -2.101 -29.984 1.00 59.97 110 ASN A O 1
ATOM 914 N N . ALA A 1 111 ? 5.113 -3.734 -30.430 1.00 55.50 111 ALA A N 1
ATOM 915 C CA . ALA A 1 111 ? 6.201 -2.902 -30.957 1.00 55.50 111 ALA A CA 1
ATOM 916 C C . ALA A 1 111 ? 5.840 -2.040 -32.189 1.00 55.50 111 ALA A C 1
ATOM 918 O O . ALA A 1 111 ? 6.673 -1.278 -32.669 1.00 55.50 111 ALA A O 1
ATOM 919 N N . SER A 1 112 ? 4.614 -2.140 -32.712 1.00 57.69 112 SER A N 1
ATOM 920 C CA . SER A 1 112 ? 4.139 -1.356 -33.856 1.00 57.69 112 SER A CA 1
ATOM 921 C C . SER A 1 112 ? 3.675 0.061 -33.497 1.00 57.69 112 SER A C 1
ATOM 923 O O . SER A 1 112 ? 3.288 0.806 -34.393 1.00 57.69 112 SER A O 1
ATOM 925 N N . GLN A 1 113 ? 3.678 0.447 -32.215 1.00 52.50 113 GLN A N 1
ATOM 926 C CA . GLN A 1 113 ? 3.354 1.810 -31.784 1.00 52.50 113 GLN A CA 1
ATOM 927 C C . GLN A 1 113 ? 4.571 2.477 -31.115 1.00 52.50 113 GLN A C 1
ATOM 929 O O . GLN A 1 113 ? 4.941 2.086 -30.010 1.00 52.50 113 GLN A O 1
ATOM 934 N N . PRO A 1 114 ? 5.183 3.500 -31.748 1.00 49.81 114 PRO A N 1
ATOM 935 C CA . PRO A 1 114 ? 6.422 4.125 -31.270 1.00 49.81 114 PRO A CA 1
ATOM 936 C C . PRO A 1 114 ? 6.275 4.976 -29.995 1.00 49.81 114 PRO A C 1
ATOM 938 O O . PRO A 1 114 ? 7.253 5.552 -29.526 1.00 49.81 114 PRO A O 1
ATOM 941 N N . SER A 1 115 ? 5.071 5.098 -29.434 1.00 52.56 115 SER A N 1
ATOM 942 C CA . SER A 1 115 ? 4.784 5.997 -28.311 1.00 52.56 115 SER A CA 1
ATOM 943 C C . SER A 1 115 ? 3.612 5.509 -27.460 1.00 52.56 115 SER A C 1
ATOM 945 O O . SER A 1 115 ? 2.702 6.265 -27.124 1.00 52.56 115 SER A O 1
ATOM 947 N N . SER A 1 116 ? 3.601 4.226 -27.104 1.00 52.41 116 SER A N 1
ATOM 948 C CA . SER A 1 116 ? 2.611 3.695 -26.165 1.00 52.41 116 SER A CA 1
ATOM 949 C C . SER A 1 116 ? 2.827 4.297 -24.772 1.00 52.41 116 SER A C 1
ATOM 951 O O . SER A 1 116 ? 3.568 3.764 -23.944 1.00 52.41 116 SER A O 1
ATOM 953 N N . GLN A 1 117 ? 2.193 5.438 -24.517 1.00 55.59 117 GLN A N 1
ATOM 954 C CA . GLN A 1 117 ? 2.061 5.986 -23.178 1.00 55.59 117 GLN A CA 1
ATOM 955 C C . GLN A 1 117 ? 1.142 5.056 -22.392 1.00 55.59 117 GLN A C 1
ATOM 957 O O . GLN A 1 117 ? -0.026 4.874 -22.736 1.00 55.59 117 GLN A O 1
ATOM 962 N N . VAL A 1 118 ? 1.674 4.436 -21.343 1.00 56.47 118 VAL A N 1
ATOM 963 C CA . VAL A 1 118 ? 0.845 3.681 -20.410 1.00 56.47 118 VAL A CA 1
ATOM 964 C C . VAL A 1 118 ? 0.180 4.692 -19.488 1.00 56.47 118 VAL A C 1
ATOM 966 O O . VAL A 1 118 ? 0.822 5.262 -18.608 1.00 56.47 118 VAL A O 1
ATOM 969 N N . VAL A 1 119 ? -1.106 4.934 -19.723 1.00 55.81 119 VAL A N 1
ATOM 970 C CA . VAL A 1 119 ? -1.922 5.830 -18.905 1.00 55.81 119 VAL A CA 1
ATOM 971 C C . VAL A 1 119 ? -2.638 4.997 -17.847 1.00 55.81 119 VAL A C 1
ATOM 973 O O . VAL A 1 119 ? -3.422 4.106 -18.169 1.00 55.81 119 VAL A O 1
ATOM 976 N N . GLY A 1 120 ? -2.349 5.273 -16.578 1.00 54.06 120 GLY A N 1
ATOM 977 C CA . GLY A 1 120 ? -3.076 4.715 -15.442 1.00 54.06 120 GLY A CA 1
ATOM 978 C C . GLY A 1 120 ? -4.111 5.706 -14.930 1.00 54.06 120 GLY A C 1
ATOM 979 O O . GLY A 1 120 ? -3.782 6.870 -14.715 1.00 54.06 120 GLY A O 1
ATOM 980 N N . VAL A 1 121 ? -5.344 5.252 -14.701 1.00 52.16 121 VAL A N 1
ATOM 981 C CA . VAL A 1 121 ? -6.341 6.017 -13.940 1.00 52.16 121 VAL A CA 1
ATOM 982 C C . VAL A 1 121 ? -6.314 5.500 -12.509 1.00 52.16 121 VAL A C 1
ATOM 984 O O . VAL A 1 121 ? -6.722 4.375 -12.233 1.00 52.16 121 VAL A O 1
ATOM 987 N N . GLY A 1 122 ? -5.801 6.324 -11.608 1.00 57.19 122 GLY A N 1
ATOM 988 C CA . GLY A 1 122 ? -5.613 6.002 -10.202 1.00 57.19 122 GLY A CA 1
ATOM 989 C C . GLY A 1 122 ? -5.345 7.271 -9.403 1.00 57.19 122 GLY A C 1
ATOM 990 O O . GLY A 1 122 ? -5.369 8.373 -9.958 1.00 57.19 122 GLY A O 1
ATOM 991 N N . TYR A 1 123 ? -5.089 7.140 -8.107 1.00 48.62 123 TYR A N 1
ATOM 992 C CA . TYR A 1 123 ? -4.588 8.275 -7.344 1.00 48.62 123 TYR A CA 1
ATOM 993 C C . TYR A 1 123 ? -3.143 8.500 -7.781 1.00 48.62 123 TYR A C 1
ATOM 995 O O . TYR A 1 123 ? -2.284 7.633 -7.632 1.00 48.62 123 TYR A O 1
ATOM 1003 N N . VAL A 1 124 ? -2.862 9.649 -8.391 1.00 43.16 124 VAL A N 1
ATOM 1004 C CA . VAL A 1 124 ? -1.472 10.002 -8.657 1.00 43.16 124 VAL A CA 1
ATOM 1005 C C . VAL A 1 124 ? -0.864 10.354 -7.304 1.00 43.16 124 VAL A C 1
ATOM 1007 O O . VAL A 1 124 ? -1.226 11.369 -6.710 1.00 43.16 124 VAL A O 1
ATOM 1010 N N . ILE A 1 125 ? 0.036 9.513 -6.793 1.00 40.50 125 ILE A N 1
ATOM 1011 C CA . ILE A 1 125 ? 0.887 9.892 -5.663 1.00 40.50 125 ILE A CA 1
ATOM 1012 C C . ILE A 1 125 ? 1.914 10.880 -6.226 1.00 40.50 125 ILE A C 1
ATOM 1014 O O . ILE A 1 125 ? 3.022 10.514 -6.608 1.00 40.50 125 ILE A O 1
ATOM 1018 N N . ILE A 1 126 ? 1.501 12.140 -6.372 1.00 31.38 126 ILE A N 1
ATOM 1019 C CA . ILE A 1 126 ? 2.393 13.251 -6.694 1.00 31.38 126 ILE A CA 1
ATOM 1020 C C . ILE A 1 126 ? 2.926 13.765 -5.365 1.00 31.38 126 ILE A C 1
ATOM 1022 O O . ILE A 1 126 ? 2.155 14.272 -4.553 1.00 31.38 126 ILE A O 1
ATOM 1026 N N . ILE A 1 127 ? 4.236 13.684 -5.150 1.00 36.34 127 ILE A N 1
ATOM 1027 C CA . ILE A 1 127 ? 4.895 14.571 -4.192 1.00 36.34 127 ILE A CA 1
ATOM 1028 C C . ILE A 1 127 ? 5.984 15.308 -4.965 1.00 36.34 127 ILE A C 1
ATOM 1030 O O . ILE A 1 127 ? 7.041 14.758 -5.268 1.00 36.34 127 ILE A O 1
ATOM 1034 N N . THR A 1 128 ? 5.670 16.543 -5.351 1.00 26.66 128 THR A N 1
ATOM 1035 C CA . THR A 1 128 ? 6.662 17.543 -5.747 1.00 26.66 128 THR A CA 1
ATOM 1036 C C . THR A 1 128 ? 7.595 17.785 -4.566 1.00 26.66 128 THR A C 1
ATOM 1038 O O . THR A 1 128 ? 7.120 18.003 -3.452 1.00 26.66 128 THR A O 1
ATOM 1041 N N . THR A 1 129 ? 8.900 17.706 -4.823 1.00 34.53 129 THR A N 1
ATOM 1042 C CA . THR A 1 129 ? 9.956 18.183 -3.916 1.00 34.53 129 THR A CA 1
ATOM 1043 C C . THR A 1 129 ? 9.808 19.659 -3.613 1.00 34.53 129 THR A C 1
ATOM 1045 O O . THR A 1 129 ? 9.497 20.390 -4.583 1.00 34.53 129 THR A O 1
#

Radius of gyration: 17.54 Å; chains: 1; bounding box: 43×31×52 Å

InterPro domains:
  IPR001810 F-box domain [PF00646] (2-34)
  IPR001810 F-box domain [PS50181] (1-37)
  IPR001810 F-box domain [SM00256] (1-37)
  IPR006527 F-box associated beta-propeller, type 1 [PF07734] (43-123)
  IPR036047 F-box-like domain superfamily [SSF81383] (2-107)
  IPR050796 SCF complex F-box component [PTHR31672] (1-121)

Secondary structure (DSSP, 8-state):
-HHHHHHTS-HHHHHHHTTT-HHHHHHTT-HHHHHHHTT-EEEEEE-SS-EEEEEEESEEEEEEE----TT------EEEEETTEEEEEETTEEEEEETTTTEEEEEEPPTT-TT------SB------

Sequence (129 aa):
MIEEILSHVPPISLVRFRTVCKRWNVLLNDKTFLNNHKFTFRFILTTKSKIYSVSIDPKILVRELTLEVPGIESHIKHLVDCNEFLLCGMDKGAAVWNPWFKQSRWIKVNASQPSSQVVGVGYVIIITT

Foldseek 3Di:
DVLVVLLPADPVVLVVCCPVDPVSVVLSPDPVSVVSSVQWDWDWDDDQAWIWIWTCHVDIDIDTFDLDDPPDPWTFPAWACARQWIWTQTPQAIWIARRVVSDIDTDGDDPPDPDPDPDDDHPRPDDDD

pLDDT: mean 74.7, std 14.15, range [26.66, 93.56]

Organism: Brassica carinata (NCBI:txid52824)